Protein AF-A0A529LAR6-F1 (afdb_monomer_lite)

Radius of gyration: 16.84 Å; chains: 1; bounding box: 39×38×53 Å

pLDDT: mean 82.91, std 11.99, range [42.19, 95.31]

Structure (mmCIF, N/CA/C/O backbone):
data_AF-A0A529LAR6-F1
#
_entry.id   AF-A0A529LAR6-F1
#
loop_
_atom_site.group_PDB
_atom_site.id
_atom_site.type_symbol
_atom_site.label_atom_id
_atom_site.label_alt_id
_atom_site.label_comp_id
_atom_site.label_asym_id
_atom_site.label_entity_id
_atom_site.label_seq_id
_atom_site.pdbx_PDB_ins_code
_atom_site.Cartn_x
_atom_site.Cartn_y
_atom_site.Cartn_z
_atom_site.occupancy
_atom_site.B_iso_or_equiv
_atom_site.auth_seq_id
_atom_site.auth_comp_id
_atom_site.auth_asym_id
_atom_site.auth_atom_id
_atom_site.pdbx_PDB_model_num
ATOM 1 N N . MET A 1 1 ? 2.394 -23.585 30.634 1.00 42.19 1 MET A N 1
ATOM 2 C CA . MET A 1 1 ? 1.697 -23.552 29.327 1.00 42.19 1 MET A CA 1
ATOM 3 C C . MET A 1 1 ? 1.252 -22.116 29.033 1.00 42.19 1 MET A C 1
ATOM 5 O O . MET A 1 1 ? 0.190 -21.717 29.471 1.00 42.19 1 MET A O 1
ATOM 9 N N . THR A 1 2 ? 2.070 -21.303 28.357 1.00 49.38 2 THR A N 1
ATOM 10 C CA . THR A 1 2 ? 1.820 -19.846 28.166 1.00 49.38 2 THR A CA 1
ATOM 11 C C . THR A 1 2 ? 2.022 -19.386 26.714 1.00 49.38 2 THR A C 1
ATOM 13 O O . THR A 1 2 ? 2.176 -18.204 26.428 1.00 49.38 2 THR A O 1
ATOM 16 N N . ARG A 1 3 ? 1.974 -20.314 25.748 1.00 49.41 3 ARG A N 1
ATOM 17 C CA . ARG A 1 3 ? 2.162 -20.031 24.308 1.00 49.41 3 ARG A CA 1
ATOM 18 C C . ARG A 1 3 ? 0.930 -19.424 23.597 1.00 49.41 3 ARG A C 1
ATOM 20 O O . ARG A 1 3 ? 0.990 -19.196 22.391 1.00 49.41 3 ARG A O 1
ATOM 27 N N . GLY A 1 4 ? -0.170 -19.167 24.314 1.00 54.78 4 GLY A N 1
ATOM 28 C CA . GLY A 1 4 ? -1.452 -18.726 23.740 1.00 54.78 4 GLY A CA 1
ATOM 29 C C . GLY A 1 4 ? -1.705 -17.213 23.752 1.00 54.78 4 GLY A C 1
ATOM 30 O O . GLY A 1 4 ? -2.180 -16.680 22.753 1.00 54.78 4 GLY A O 1
ATOM 31 N N . LEU A 1 5 ? -1.346 -16.513 24.836 1.00 54.59 5 LEU A N 1
ATOM 32 C CA . LEU A 1 5 ? -1.713 -15.101 25.044 1.00 54.59 5 LEU A CA 1
ATOM 33 C C . LEU A 1 5 ? -1.228 -14.137 23.943 1.00 54.59 5 LEU A C 1
ATOM 35 O O . LEU A 1 5 ? -2.021 -13.330 23.467 1.00 54.59 5 LEU A O 1
ATOM 39 N N . PRO A 1 6 ? 0.029 -14.205 23.463 1.00 58.41 6 PRO A N 1
ATOM 40 C CA . PRO A 1 6 ? 0.490 -13.268 22.434 1.00 58.41 6 PRO A CA 1
ATOM 41 C C . PRO A 1 6 ? -0.252 -13.452 21.099 1.00 58.41 6 PRO A C 1
ATOM 43 O O . PRO A 1 6 ? -0.471 -12.500 20.345 1.00 58.41 6 PRO A O 1
ATOM 46 N N . ARG A 1 7 ? -0.668 -14.691 20.797 1.00 57.88 7 ARG A N 1
ATOM 47 C CA . ARG A 1 7 ? -1.369 -15.042 19.552 1.00 57.88 7 ARG A CA 1
ATOM 48 C C . ARG A 1 7 ? -2.847 -14.664 19.607 1.00 57.88 7 ARG A C 1
ATOM 50 O O . ARG A 1 7 ? -3.410 -14.308 18.577 1.00 57.88 7 ARG A O 1
ATOM 57 N N . THR A 1 8 ? -3.478 -14.729 20.778 1.00 60.97 8 THR A N 1
ATOM 58 C CA . THR A 1 8 ? -4.863 -14.270 20.955 1.00 60.97 8 THR A CA 1
ATOM 59 C C . THR A 1 8 ? -4.954 -12.747 20.946 1.00 60.97 8 THR A C 1
ATOM 61 O O . THR A 1 8 ? -5.836 -12.215 20.279 1.00 60.97 8 THR A O 1
ATOM 64 N N . LEU A 1 9 ? -4.007 -12.042 21.574 1.00 59.16 9 LEU A N 1
ATOM 65 C CA . LEU A 1 9 ? -3.986 -10.573 21.599 1.00 59.16 9 LEU A CA 1
ATOM 66 C C . LEU A 1 9 ? -3.733 -9.954 20.216 1.00 59.16 9 LEU A C 1
ATOM 68 O O . LEU A 1 9 ? -4.412 -9.011 19.831 1.00 59.16 9 LEU A O 1
ATOM 72 N N . SER A 1 10 ? -2.818 -10.519 19.424 1.00 62.31 10 SER A N 1
ATOM 73 C CA . SER A 1 10 ? -2.595 -10.082 18.032 1.00 62.31 10 SER A CA 1
ATOM 74 C C . SER A 1 10 ? -3.799 -10.351 17.122 1.00 62.31 10 SER A C 1
ATOM 76 O O . SER A 1 10 ? -4.121 -9.536 16.261 1.00 62.31 10 SER A O 1
ATOM 78 N N . ARG A 1 11 ? -4.513 -11.466 17.331 1.00 65.38 11 ARG A N 1
ATOM 79 C CA . ARG A 1 11 ? -5.773 -11.744 16.620 1.00 65.38 11 ARG A CA 1
ATOM 80 C C . ARG A 1 11 ? -6.895 -10.792 17.031 1.00 65.38 11 ARG A C 1
ATOM 82 O O . ARG A 1 11 ? -7.678 -10.406 16.171 1.00 65.38 11 ARG A O 1
ATOM 89 N N . ALA A 1 12 ? -6.978 -10.430 18.309 1.00 68.75 12 ALA A N 1
ATOM 90 C CA . ALA A 1 12 ? -7.946 -9.451 18.797 1.00 68.75 12 ALA A CA 1
ATOM 91 C C . ALA A 1 12 ? -7.660 -8.058 18.215 1.00 68.75 12 ALA A C 1
ATOM 93 O O . ALA A 1 12 ? -8.548 -7.449 17.632 1.00 68.75 12 ALA A O 1
ATOM 94 N N . ALA A 1 13 ? -6.398 -7.620 18.237 1.00 75.44 13 ALA A N 1
ATOM 95 C CA . ALA A 1 13 ? -5.985 -6.345 17.655 1.00 75.44 13 ALA A CA 1
ATOM 96 C C . ALA A 1 13 ? -6.272 -6.258 16.146 1.00 75.44 13 ALA A C 1
ATOM 98 O O . ALA A 1 13 ? -6.756 -5.237 15.671 1.00 75.44 13 ALA A O 1
ATOM 99 N N . ALA A 1 14 ? -6.027 -7.332 15.387 1.00 75.00 14 ALA A N 1
ATOM 100 C CA . ALA A 1 14 ? -6.373 -7.376 13.964 1.00 75.00 14 ALA A CA 1
ATOM 101 C C . ALA A 1 14 ? -7.896 -7.299 13.728 1.00 75.00 14 ALA A C 1
ATOM 103 O O . ALA A 1 14 ? -8.348 -6.660 12.788 1.00 75.00 14 ALA A O 1
ATOM 104 N N . ARG A 1 15 ? -8.718 -7.894 14.602 1.00 76.88 15 ARG A N 1
ATOM 105 C CA . ARG A 1 15 ? -10.183 -7.771 14.491 1.00 76.88 15 ARG A CA 1
ATOM 106 C C . ARG A 1 15 ? -10.685 -6.349 14.739 1.00 76.88 15 ARG A C 1
ATOM 108 O O . ARG A 1 15 ? -11.721 -5.994 14.195 1.00 76.88 15 ARG A O 1
ATOM 115 N N . GLU A 1 16 ? -9.973 -5.566 15.543 1.00 81.50 16 GLU A N 1
ATOM 116 C CA . GLU A 1 16 ? -10.371 -4.198 15.895 1.00 81.50 16 GLU A CA 1
ATOM 117 C C . GLU A 1 16 ? -9.785 -3.136 14.954 1.00 81.50 16 GLU A C 1
ATOM 119 O O . GLU A 1 16 ? -10.428 -2.121 14.703 1.00 81.50 16 GLU A O 1
ATOM 124 N N . ALA A 1 17 ? -8.580 -3.349 14.421 1.00 84.25 17 ALA A N 1
ATOM 125 C CA . ALA A 1 17 ? -7.910 -2.375 13.559 1.00 84.25 17 ALA A CA 1
ATOM 126 C C . ALA A 1 17 ? -8.254 -2.533 12.071 1.00 84.25 17 ALA A C 1
ATOM 128 O O . ALA A 1 17 ? -8.291 -1.542 11.339 1.00 84.25 17 ALA A O 1
ATOM 129 N N . GLY A 1 18 ? -8.434 -3.776 11.617 1.00 87.25 18 GLY A N 1
ATOM 130 C CA . GLY A 1 18 ? -8.522 -4.109 10.202 1.00 87.25 18 GLY A CA 1
ATOM 131 C C . GLY A 1 18 ? -7.701 -5.337 9.807 1.00 87.25 18 GLY A C 1
ATOM 132 O O . GLY A 1 18 ? -6.925 -5.890 10.594 1.00 87.25 18 GLY A O 1
ATOM 133 N N . LEU A 1 19 ? -7.859 -5.776 8.562 1.00 90.00 19 LEU A N 1
ATOM 134 C CA . LEU A 1 19 ? -7.270 -7.018 8.064 1.00 90.00 19 LEU A CA 1
ATOM 135 C C . LEU A 1 19 ? -6.489 -6.774 6.775 1.00 90.00 19 LEU A C 1
ATOM 137 O O . LEU A 1 19 ? -6.902 -6.009 5.916 1.00 90.00 19 LEU A O 1
ATOM 141 N N . ALA A 1 20 ? -5.355 -7.453 6.618 1.00 90.00 20 ALA A N 1
ATOM 142 C CA . ALA A 1 20 ? -4.665 -7.491 5.334 1.00 90.00 20 ALA A CA 1
ATOM 143 C C . ALA A 1 20 ? -5.310 -8.544 4.420 1.00 90.00 20 ALA A C 1
ATOM 145 O O . ALA A 1 20 ? -5.622 -9.641 4.901 1.00 90.00 20 ALA A O 1
ATOM 146 N N . PRO A 1 21 ? -5.461 -8.267 3.112 1.00 89.56 21 PRO A N 1
ATOM 147 C CA . PRO A 1 21 ? -5.928 -9.267 2.168 1.00 89.56 21 PRO A CA 1
ATOM 148 C C . PRO A 1 21 ? -4.920 -10.426 2.075 1.00 89.56 21 PRO A C 1
ATOM 150 O O . PRO A 1 21 ? -3.706 -10.204 2.178 1.00 89.56 21 PRO A O 1
ATOM 153 N N . PRO A 1 22 ? -5.382 -11.671 1.860 1.00 86.81 22 PRO A N 1
ATOM 154 C CA . PRO A 1 22 ? -4.488 -12.804 1.676 1.00 86.81 22 PRO A CA 1
ATOM 155 C C . PRO A 1 22 ? -3.713 -12.623 0.367 1.00 86.81 22 PRO A C 1
ATOM 157 O O . PRO A 1 22 ? -4.261 -12.780 -0.723 1.00 86.81 22 PRO A O 1
ATOM 160 N N . LYS A 1 23 ? -2.430 -12.268 0.471 1.00 88.62 23 LYS A N 1
ATOM 161 C CA . LYS A 1 23 ? -1.571 -12.023 -0.688 1.00 88.62 23 LYS A CA 1
ATOM 162 C C . LYS A 1 23 ? -0.191 -12.631 -0.493 1.00 88.62 23 LYS A C 1
ATOM 164 O O . LYS A 1 23 ? 0.418 -12.488 0.567 1.00 88.62 23 LYS A O 1
ATOM 169 N N . LEU A 1 24 ? 0.312 -13.295 -1.533 1.00 89.50 24 LEU A N 1
ATOM 170 C CA . LEU A 1 24 ? 1.651 -13.869 -1.512 1.00 89.50 24 LEU A CA 1
ATOM 171 C C . LEU A 1 24 ? 2.690 -12.762 -1.304 1.00 89.50 24 LEU A C 1
ATOM 173 O O . LEU A 1 24 ? 2.652 -11.723 -1.960 1.00 89.50 24 LEU A O 1
ATOM 177 N N . GLY A 1 25 ? 3.604 -12.991 -0.366 1.00 89.12 25 GLY A N 1
ATOM 178 C CA . GLY A 1 25 ? 4.656 -12.037 -0.043 1.00 89.12 25 GLY A CA 1
ATOM 179 C C . GLY A 1 25 ? 4.219 -10.868 0.839 1.00 89.12 25 GLY A C 1
ATOM 180 O O . GLY A 1 25 ? 5.092 -10.118 1.252 1.00 89.12 25 GLY A O 1
ATOM 181 N N . LEU A 1 26 ? 2.936 -10.721 1.192 1.00 93.19 26 LEU A N 1
ATOM 182 C CA . LEU A 1 26 ? 2.476 -9.731 2.171 1.00 93.19 26 LEU A CA 1
ATOM 183 C C . LEU A 1 26 ? 2.239 -10.392 3.528 1.00 93.19 26 LEU A C 1
ATOM 185 O O . LEU A 1 26 ? 1.486 -11.358 3.654 1.00 93.19 26 LEU A O 1
ATOM 189 N 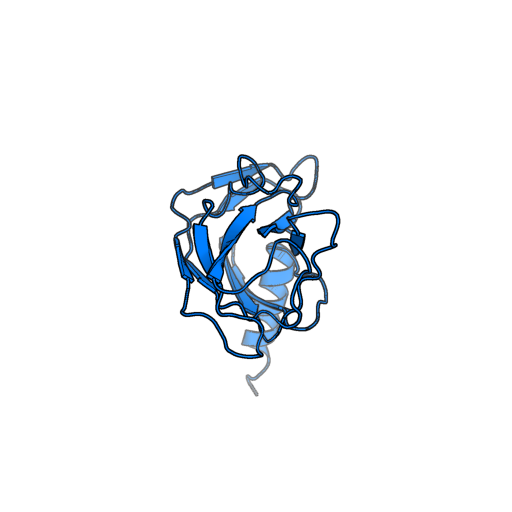N . LYS A 1 27 ? 2.826 -9.816 4.573 1.00 92.31 27 LYS A N 1
ATOM 190 C CA . LYS A 1 27 ? 2.508 -10.150 5.960 1.00 92.31 27 LYS A CA 1
ATOM 191 C C . LYS A 1 27 ? 2.176 -8.880 6.725 1.00 92.31 27 LYS A C 1
ATOM 193 O O . LYS A 1 27 ? 3.001 -7.977 6.787 1.00 92.31 27 LYS A O 1
ATOM 198 N N . ALA A 1 28 ? 1.014 -8.853 7.366 1.00 92.12 28 ALA A N 1
ATOM 199 C CA . ALA A 1 28 ? 0.647 -7.810 8.314 1.00 92.12 28 ALA A CA 1
ATOM 200 C C . ALA A 1 28 ? 0.619 -8.377 9.735 1.00 92.12 28 ALA A C 1
ATOM 202 O O . ALA A 1 28 ? 0.058 -9.446 9.984 1.00 92.12 28 ALA A O 1
ATOM 203 N N . VAL A 1 29 ? 1.234 -7.660 10.670 1.00 90.94 29 VAL A N 1
ATOM 204 C CA . VAL A 1 29 ? 1.138 -7.944 12.102 1.00 90.94 29 VAL A CA 1
ATOM 205 C C . VAL A 1 29 ? 0.630 -6.694 12.791 1.00 90.94 29 VAL A C 1
ATOM 207 O O . VAL A 1 29 ? 1.303 -5.666 12.776 1.00 90.94 29 VAL A O 1
ATOM 210 N N . THR A 1 30 ? -0.537 -6.804 13.417 1.00 90.00 30 THR A N 1
ATOM 211 C CA . THR A 1 30 ? -1.136 -5.719 14.188 1.00 90.00 30 THR A CA 1
ATOM 212 C C . THR A 1 30 ? -1.089 -6.046 15.671 1.00 90.00 30 THR A C 1
ATOM 214 O O . THR A 1 30 ? -1.468 -7.136 16.103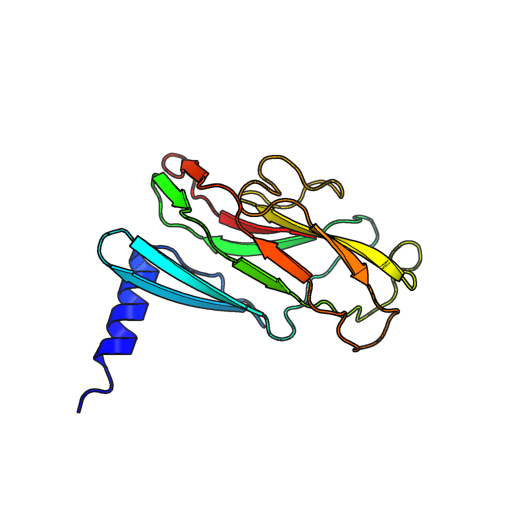 1.00 90.00 30 THR A O 1
ATOM 217 N N . THR A 1 31 ? -0.595 -5.097 16.458 1.00 89.31 31 THR A N 1
ATOM 218 C CA . THR A 1 31 ? -0.505 -5.187 17.919 1.00 89.31 31 THR A CA 1
ATOM 219 C C . THR A 1 31 ? -1.014 -3.901 18.545 1.00 89.31 31 THR A C 1
ATOM 221 O O . THR A 1 31 ? -0.765 -2.823 18.008 1.00 89.31 31 THR A O 1
ATOM 224 N N . GLY A 1 32 ? -1.675 -3.999 19.691 1.00 86.12 32 GLY A N 1
ATOM 225 C CA . GLY A 1 32 ? -2.245 -2.856 20.397 1.00 86.12 32 GLY A CA 1
ATOM 226 C C . GLY A 1 32 ? -3.585 -3.218 21.022 1.00 86.12 32 GLY A C 1
ATOM 227 O O . GLY A 1 32 ? -4.029 -4.361 20.910 1.00 86.12 32 GLY A O 1
ATOM 228 N N . GLN A 1 33 ? -4.201 -2.252 21.692 1.00 80.75 33 GLN A N 1
ATOM 229 C CA . GLN A 1 33 ? -5.513 -2.392 22.320 1.00 80.75 33 GLN A CA 1
ATOM 230 C C . GLN A 1 33 ? -6.126 -1.000 22.524 1.00 80.75 33 GLN A C 1
ATOM 232 O O . GLN A 1 33 ? -5.408 0.002 22.531 1.00 80.75 33 GLN A O 1
ATOM 237 N N . GLY A 1 34 ? -7.447 -0.930 22.706 1.00 81.19 34 GLY A N 1
ATOM 238 C CA . GLY A 1 34 ? -8.119 0.304 23.126 1.00 81.19 34 GLY A CA 1
ATOM 239 C C . GLY A 1 34 ? -8.090 1.396 22.056 1.00 81.19 34 GLY A C 1
ATOM 240 O O . GLY A 1 34 ? -7.881 2.564 22.369 1.00 81.19 34 GLY A O 1
ATOM 241 N N . GLY A 1 35 ? -8.228 1.013 20.782 1.00 82.44 35 GLY A N 1
ATOM 242 C CA . GLY A 1 35 ? -8.258 1.953 19.655 1.00 82.44 35 GLY A CA 1
ATOM 243 C C . GLY A 1 35 ? -6.892 2.509 19.235 1.00 82.44 35 GLY A C 1
ATOM 244 O O . GLY A 1 35 ? -6.818 3.343 18.333 1.00 82.44 35 GLY A O 1
ATOM 245 N N . ALA A 1 36 ? -5.796 2.061 19.855 1.00 86.69 36 ALA A N 1
ATOM 246 C CA . ALA A 1 36 ? -4.438 2.401 19.447 1.00 86.69 36 ALA A CA 1
ATOM 247 C C . ALA A 1 36 ? -3.700 1.144 18.980 1.00 86.69 36 ALA A C 1
ATOM 249 O O . ALA A 1 36 ? -3.370 0.264 19.776 1.00 86.69 36 ALA A O 1
ATOM 250 N N . PHE A 1 37 ? -3.406 1.091 17.682 1.00 90.06 37 PHE A N 1
ATOM 251 C CA . PHE A 1 37 ? -2.779 -0.065 17.055 1.00 90.06 37 PHE A CA 1
ATOM 252 C C . PHE A 1 37 ? -1.517 0.323 16.299 1.00 90.06 37 PHE A C 1
ATOM 254 O O . PHE A 1 37 ? -1.424 1.389 15.690 1.00 90.06 37 PHE A O 1
ATOM 261 N N . ARG A 1 38 ? -0.551 -0.589 16.320 1.00 90.75 38 ARG A N 1
ATOM 262 C CA . ARG A 1 38 ? 0.625 -0.582 15.461 1.00 90.75 38 ARG A CA 1
ATOM 263 C C . ARG A 1 38 ? 0.494 -1.738 14.483 1.00 90.75 38 ARG A C 1
ATOM 265 O O . ARG A 1 38 ? 0.500 -2.891 14.909 1.00 90.75 38 ARG A O 1
ATOM 272 N N . SER A 1 39 ? 0.421 -1.420 13.196 1.00 91.06 39 SER A N 1
ATOM 273 C CA . SER A 1 39 ? 0.473 -2.399 12.109 1.00 91.06 39 SER A CA 1
ATOM 274 C C . SER A 1 39 ? 1.851 -2.365 11.459 1.00 91.06 39 SER A C 1
ATOM 276 O O . SER A 1 39 ? 2.344 -1.302 11.090 1.00 91.06 39 SER A O 1
ATOM 278 N N . VAL A 1 40 ? 2.486 -3.528 11.343 1.00 92.56 40 VAL A N 1
ATOM 279 C CA . VAL A 1 40 ? 3.757 -3.712 10.637 1.00 92.56 40 VAL A CA 1
ATOM 280 C C . VAL A 1 40 ? 3.496 -4.568 9.410 1.00 92.56 40 VAL A C 1
ATOM 282 O O . VAL A 1 40 ? 3.050 -5.710 9.535 1.00 92.56 40 VAL A O 1
ATOM 285 N N . PHE A 1 41 ? 3.800 -4.013 8.242 1.00 92.94 41 PHE A N 1
ATOM 286 C CA . PHE A 1 41 ? 3.720 -4.704 6.962 1.00 92.94 41 PHE A CA 1
ATOM 287 C C . PHE A 1 41 ? 5.117 -5.157 6.548 1.00 92.94 41 PHE A C 1
ATOM 289 O O . PHE A 1 41 ? 6.071 -4.381 6.583 1.00 92.94 41 PHE A O 1
ATOM 296 N N . SER A 1 42 ? 5.252 -6.426 6.186 1.00 92.94 42 SER A N 1
ATOM 297 C CA . SER A 1 42 ? 6.488 -7.002 5.666 1.00 92.94 42 SER A CA 1
ATOM 298 C C . SER A 1 42 ? 6.228 -7.579 4.286 1.00 92.94 42 SER A C 1
ATOM 300 O O . SE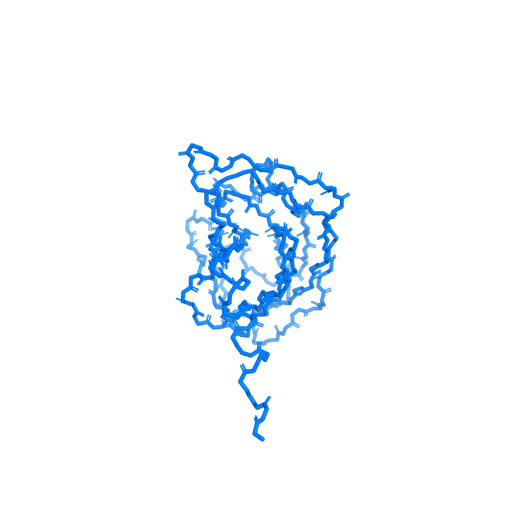R A 1 42 ? 5.264 -8.322 4.095 1.00 92.94 42 SER A O 1
ATOM 302 N N . PHE A 1 43 ? 7.114 -7.241 3.355 1.00 92.50 43 PHE A N 1
ATOM 303 C CA . PHE A 1 43 ? 7.051 -7.655 1.963 1.00 92.50 43 PHE A CA 1
ATOM 304 C C . PHE A 1 43 ? 8.191 -8.627 1.675 1.00 92.50 43 PHE A C 1
ATOM 306 O O . PHE A 1 43 ? 9.353 -8.292 1.888 1.00 92.50 43 PHE A O 1
ATOM 313 N N . ASN A 1 44 ? 7.867 -9.827 1.204 1.00 91.25 44 ASN A N 1
ATOM 314 C CA . ASN A 1 44 ? 8.837 -10.833 0.791 1.00 91.25 44 ASN A CA 1
ATOM 315 C C . ASN A 1 44 ? 8.529 -11.275 -0.639 1.00 91.25 44 ASN A C 1
ATOM 317 O O . ASN A 1 44 ? 7.604 -12.058 -0.846 1.00 91.25 44 ASN A O 1
ATOM 321 N N . ALA A 1 45 ? 9.274 -10.736 -1.606 1.00 86.31 45 ALA A N 1
ATOM 322 C CA . ALA A 1 45 ? 9.073 -10.989 -3.035 1.00 86.31 45 ALA A CA 1
ATOM 323 C C . ALA A 1 45 ? 7.606 -10.809 -3.490 1.00 86.31 45 ALA A C 1
ATOM 325 O O . ALA A 1 45 ? 7.101 -11.562 -4.322 1.00 86.31 45 ALA A O 1
ATOM 326 N N . MET A 1 46 ? 6.903 -9.816 -2.927 1.00 90.25 46 MET A N 1
ATOM 327 C CA . MET A 1 46 ? 5.541 -9.490 -3.350 1.00 90.25 46 MET A CA 1
ATOM 328 C C . MET A 1 46 ? 5.588 -8.919 -4.766 1.00 90.25 46 MET A C 1
ATOM 330 O O . MET A 1 46 ? 6.132 -7.839 -4.989 1.00 90.25 46 MET A O 1
ATOM 334 N N . GLN A 1 47 ? 5.012 -9.646 -5.717 1.00 88.06 47 GLN A N 1
ATOM 335 C CA . GLN A 1 47 ? 4.975 -9.210 -7.105 1.00 88.06 47 GLN A CA 1
ATOM 336 C C . GLN A 1 47 ? 3.905 -8.138 -7.310 1.00 88.06 47 GLN A C 1
ATOM 338 O O . GLN A 1 47 ? 2.773 -8.262 -6.834 1.00 88.06 47 GLN A O 1
ATOM 343 N N . VAL A 1 48 ? 4.275 -7.099 -8.055 1.00 86.94 48 VAL A N 1
ATOM 344 C CA . VAL A 1 48 ? 3.367 -6.049 -8.509 1.00 86.94 48 VAL A CA 1
ATOM 345 C C . VAL A 1 48 ? 3.356 -6.081 -10.035 1.00 86.94 48 VAL A C 1
ATOM 347 O O . VAL A 1 48 ? 4.313 -5.610 -10.645 1.00 86.94 48 VAL A O 1
ATOM 350 N N . PRO A 1 49 ? 2.325 -6.665 -10.670 1.00 83.00 49 PRO A N 1
ATOM 351 C CA . PRO A 1 49 ? 2.205 -6.608 -12.116 1.00 83.00 49 PRO A CA 1
ATOM 352 C C . PRO A 1 49 ? 1.917 -5.168 -12.551 1.00 83.00 49 PRO A C 1
ATOM 354 O O . PRO A 1 49 ? 1.013 -4.522 -12.021 1.00 83.00 49 PRO A O 1
ATOM 357 N N . VAL A 1 50 ? 2.679 -4.693 -13.532 1.00 78.06 50 VAL A N 1
ATOM 358 C CA . VAL A 1 50 ? 2.473 -3.407 -14.204 1.00 78.06 50 VAL A CA 1
ATOM 359 C C . VAL A 1 50 ? 2.136 -3.720 -15.657 1.00 78.06 50 VAL A C 1
ATOM 361 O O . VAL A 1 50 ? 2.892 -4.421 -16.329 1.00 78.06 50 VAL A O 1
ATOM 364 N N . ALA A 1 51 ? 0.974 -3.269 -16.128 1.00 75.44 51 ALA A N 1
ATOM 365 C CA . ALA A 1 51 ? 0.539 -3.528 -17.496 1.00 75.44 51 ALA A CA 1
ATOM 366 C C . ALA A 1 51 ? 1.279 -2.618 -18.485 1.00 75.44 51 ALA A C 1
ATOM 368 O O . ALA A 1 51 ? 1.511 -1.448 -18.204 1.00 75.44 51 ALA A O 1
ATOM 369 N N . ASP A 1 52 ? 1.574 -3.106 -19.690 1.00 65.44 52 ASP A N 1
ATOM 370 C CA . ASP A 1 52 ? 2.339 -2.330 -20.676 1.00 65.44 52 ASP A CA 1
ATOM 371 C C . ASP A 1 52 ? 1.607 -1.078 -21.203 1.00 65.44 52 ASP A C 1
ATOM 373 O O . ASP A 1 52 ? 2.222 -0.203 -21.793 1.00 65.44 52 ASP A O 1
ATOM 377 N N . ALA A 1 53 ? 0.303 -0.933 -20.966 1.00 69.50 53 ALA A N 1
ATOM 378 C CA . ALA A 1 53 ? -0.441 0.285 -21.303 1.00 69.50 53 ALA A CA 1
ATOM 379 C C . ALA A 1 53 ? -0.499 1.307 -20.149 1.00 69.50 53 ALA A C 1
ATOM 381 O O . ALA A 1 53 ? -0.901 2.450 -20.359 1.00 69.50 53 ALA A O 1
ATOM 382 N N . GLN A 1 54 ? -0.131 0.911 -18.927 1.00 72.00 54 GLN A N 1
ATOM 383 C CA . GLN A 1 54 ? -0.303 1.705 -17.708 1.00 72.00 54 GLN A CA 1
ATOM 384 C C . GLN A 1 54 ? 1.042 1.822 -16.995 1.00 72.00 54 GLN A C 1
ATOM 386 O O . GLN A 1 54 ? 1.606 0.842 -16.528 1.00 72.00 54 GLN A O 1
ATOM 391 N N . ALA A 1 55 ? 1.574 3.038 -16.893 1.00 78.75 55 ALA A N 1
ATOM 392 C CA . ALA A 1 55 ? 2.836 3.296 -16.197 1.00 78.75 55 ALA A CA 1
ATOM 393 C C . ALA A 1 55 ? 2.677 3.398 -14.666 1.00 78.75 55 ALA A C 1
ATOM 395 O O . ALA A 1 55 ? 3.481 4.058 -14.021 1.00 78.75 55 ALA A O 1
ATOM 396 N N . TYR A 1 56 ? 1.623 2.803 -14.106 1.00 87.25 56 TYR A N 1
ATOM 397 C CA . TYR A 1 56 ? 1.322 2.810 -12.679 1.00 87.25 56 TYR A CA 1
ATOM 398 C C . TYR A 1 56 ? 0.653 1.495 -12.276 1.00 87.25 56 TYR A C 1
ATOM 400 O O . TYR A 1 56 ? 0.024 0.819 -13.096 1.00 87.25 56 TYR A O 1
ATOM 408 N N . ALA A 1 57 ? 0.774 1.137 -11.004 1.00 90.25 57 ALA A N 1
ATOM 409 C CA . ALA A 1 57 ? 0.125 -0.022 -10.414 1.00 90.25 57 ALA A CA 1
ATOM 410 C C . ALA A 1 57 ? -0.249 0.242 -8.954 1.00 90.25 57 ALA A C 1
ATOM 412 O O . ALA A 1 57 ? 0.259 1.140 -8.288 1.00 90.25 57 ALA A O 1
ATOM 413 N N . SER A 1 58 ? -1.155 -0.576 -8.426 1.00 92.81 58 SER A N 1
ATOM 414 C CA . SER A 1 58 ? -1.527 -0.509 -7.018 1.00 92.81 58 SER A CA 1
ATOM 415 C C . SER A 1 58 ? -1.700 -1.893 -6.417 1.00 92.81 58 SER A C 1
ATOM 417 O O . SER A 1 58 ? -2.114 -2.846 -7.081 1.00 92.81 58 SER A O 1
ATOM 419 N N . GLN A 1 59 ? -1.359 -2.010 -5.137 1.00 93.69 59 GLN A N 1
ATOM 420 C CA . GLN A 1 59 ? -1.590 -3.207 -4.343 1.00 93.69 59 GLN A CA 1
ATOM 421 C C . GLN A 1 59 ? -2.252 -2.847 -3.029 1.00 93.69 59 GLN A C 1
ATOM 423 O O . GLN A 1 59 ? -1.692 -2.124 -2.209 1.00 93.69 59 GLN A O 1
ATOM 428 N N . LYS A 1 60 ? -3.435 -3.411 -2.803 1.00 94.38 60 LYS A N 1
ATOM 429 C CA . LYS A 1 60 ? -4.115 -3.304 -1.519 1.00 94.38 60 LYS A CA 1
ATOM 430 C C . LYS A 1 60 ? -3.316 -4.027 -0.432 1.00 94.38 60 LYS A C 1
ATOM 432 O O . LYS A 1 60 ? -2.966 -5.198 -0.593 1.00 94.38 60 LYS A O 1
ATOM 437 N N . LEU A 1 61 ? -3.033 -3.316 0.654 1.00 92.94 61 LEU A N 1
ATOM 438 C CA . LEU A 1 61 ? -2.243 -3.772 1.798 1.00 92.94 61 LEU A CA 1
ATOM 439 C C . LEU A 1 61 ? -3.095 -4.075 3.026 1.00 92.94 61 LEU A C 1
ATOM 441 O O . LEU A 1 61 ? -2.752 -4.963 3.808 1.00 92.94 61 LEU A O 1
ATOM 445 N N . PHE A 1 62 ? -4.156 -3.299 3.236 1.00 93.88 62 PHE A N 1
ATOM 446 C CA . PHE A 1 62 ? -4.944 -3.362 4.459 1.00 93.88 62 PHE A CA 1
ATOM 447 C C . PHE A 1 62 ? -6.346 -2.802 4.241 1.00 93.88 62 PHE A C 1
ATOM 449 O O . PHE A 1 62 ? -6.505 -1.784 3.576 1.00 93.88 62 PHE A O 1
ATOM 456 N N . ASP A 1 63 ? -7.330 -3.457 4.832 1.00 93.38 63 ASP A N 1
ATOM 457 C CA . ASP A 1 63 ? -8.701 -2.995 4.995 1.00 93.38 63 ASP A CA 1
ATOM 458 C C . ASP A 1 63 ? -8.850 -2.494 6.427 1.00 93.38 63 ASP A C 1
ATOM 460 O O . ASP A 1 63 ? -8.760 -3.299 7.360 1.00 93.38 63 ASP A O 1
ATOM 464 N N . PHE A 1 64 ? -9.069 -1.197 6.632 1.00 91.19 64 PHE A N 1
ATOM 465 C CA . PHE A 1 64 ? -9.416 -0.709 7.964 1.00 91.19 64 PHE A CA 1
ATOM 466 C C . PHE A 1 64 ? -10.861 -1.092 8.310 1.00 91.19 64 PHE A C 1
ATOM 468 O O . PHE A 1 64 ? -11.713 -1.252 7.434 1.00 91.19 64 PHE A O 1
ATOM 475 N N . LEU A 1 65 ? -11.144 -1.233 9.606 1.00 88.31 65 LEU A N 1
ATOM 476 C CA . LEU A 1 65 ? -12.524 -1.354 10.076 1.00 88.31 65 LEU A CA 1
ATOM 477 C C . LEU A 1 65 ? -13.306 -0.057 9.781 1.00 88.31 65 LEU A C 1
ATOM 479 O O . LEU A 1 65 ? -12.719 1.022 9.683 1.00 88.31 65 LEU A O 1
ATOM 483 N N . ASP A 1 66 ? -14.632 -0.162 9.688 1.00 85.81 66 ASP A N 1
ATOM 484 C CA . ASP A 1 66 ? -15.533 0.989 9.590 1.00 85.81 66 ASP A CA 1
ATOM 485 C C . ASP A 1 66 ? -15.288 1.979 10.744 1.00 85.81 66 ASP A C 1
ATOM 487 O O . ASP A 1 66 ? -15.199 1.585 11.911 1.00 85.81 66 ASP A O 1
ATOM 491 N N . GLY A 1 67 ? -15.203 3.274 10.428 1.00 87.56 67 GLY A N 1
ATOM 492 C CA . GLY A 1 67 ? -15.049 4.337 11.424 1.00 87.56 67 GLY A CA 1
ATOM 493 C C . GLY A 1 67 ? -14.022 5.413 11.075 1.00 87.56 67 GLY A C 1
ATOM 494 O O . GLY A 1 67 ? -13.453 5.454 9.986 1.00 87.56 67 GLY A O 1
ATOM 495 N N . LYS A 1 68 ? -13.786 6.330 12.021 1.00 89.50 68 LYS A N 1
ATOM 496 C CA . LYS A 1 68 ? -12.764 7.376 11.875 1.00 89.50 68 LYS A CA 1
ATOM 497 C C . LYS A 1 68 ? -11.398 6.831 12.263 1.00 89.50 68 LYS A C 1
ATOM 499 O O . LYS A 1 68 ? -11.169 6.471 13.417 1.00 89.50 68 LYS A O 1
ATOM 504 N N . ILE A 1 69 ? -10.477 6.823 11.309 1.00 90.75 69 ILE A N 1
ATOM 505 C CA . ILE A 1 69 ? -9.141 6.256 11.479 1.00 90.75 69 ILE A CA 1
ATOM 506 C C . ILE A 1 69 ? -8.142 7.394 11.618 1.00 90.75 69 ILE A C 1
ATOM 508 O O . ILE A 1 69 ? -8.029 8.252 10.745 1.00 90.75 69 ILE A O 1
ATOM 512 N N . ARG A 1 70 ? -7.386 7.396 12.716 1.00 90.69 70 ARG A N 1
ATOM 513 C CA . ARG A 1 70 ? -6.306 8.357 12.952 1.00 90.69 70 ARG A CA 1
ATOM 514 C C . ARG A 1 70 ? -4.958 7.674 12.765 1.00 90.69 70 ARG A C 1
ATOM 516 O O . ARG A 1 70 ? -4.541 6.874 13.601 1.00 90.69 70 ARG A O 1
ATOM 523 N N . ILE A 1 71 ? -4.247 8.043 11.709 1.00 90.00 71 ILE A N 1
ATOM 524 C CA . ILE A 1 71 ? -2.854 7.650 11.503 1.00 90.00 71 ILE A CA 1
ATOM 525 C C . ILE A 1 71 ? -1.988 8.622 12.296 1.00 90.00 71 ILE A C 1
ATOM 527 O O . ILE A 1 71 ? -2.035 9.829 12.073 1.00 90.00 71 ILE A O 1
ATOM 531 N N . LYS A 1 72 ? -1.235 8.100 13.267 1.00 89.25 72 LYS A N 1
ATOM 532 C CA . LYS A 1 72 ? -0.401 8.915 14.167 1.00 89.25 72 LYS A CA 1
ATOM 533 C C . LYS A 1 72 ? 0.994 9.193 13.607 1.00 89.25 72 LYS A C 1
ATOM 535 O O . LYS A 1 72 ? 1.629 10.147 14.034 1.00 89.25 72 LYS A O 1
ATOM 540 N N . GLY A 1 73 ? 1.463 8.350 12.695 1.00 89.19 73 GLY A N 1
ATOM 541 C CA . GLY A 1 73 ? 2.818 8.370 12.160 1.00 89.19 73 GLY A CA 1
ATOM 542 C C . GLY A 1 73 ? 3.294 6.958 11.839 1.00 89.19 73 GLY A C 1
ATOM 543 O O . GLY A 1 73 ? 2.566 5.979 12.029 1.00 89.19 73 GLY A O 1
ATOM 544 N N . GLY A 1 74 ? 4.525 6.857 11.361 1.00 87.38 74 GLY A N 1
ATOM 545 C CA . GLY A 1 74 ? 5.125 5.605 10.931 1.00 87.38 74 GLY A CA 1
ATOM 546 C C . GLY A 1 74 ? 6.327 5.853 10.033 1.00 87.38 74 GLY A C 1
ATOM 547 O O . GLY A 1 74 ? 6.579 6.977 9.607 1.00 87.38 74 GLY A O 1
ATOM 548 N N . THR A 1 75 ? 7.052 4.784 9.747 1.00 90.38 75 THR A N 1
ATOM 549 C CA . THR A 1 75 ? 8.185 4.793 8.826 1.00 90.38 75 THR A CA 1
ATOM 550 C C . THR A 1 75 ? 8.022 3.637 7.851 1.00 90.38 75 THR A C 1
ATOM 552 O O . THR A 1 75 ? 7.488 2.579 8.204 1.00 90.38 75 THR A O 1
ATOM 555 N N . ALA A 1 76 ? 8.459 3.836 6.615 1.00 90.44 76 ALA A N 1
ATOM 556 C CA . ALA A 1 76 ? 8.450 2.816 5.582 1.00 90.44 76 ALA A CA 1
ATOM 557 C C . ALA A 1 76 ? 9.852 2.660 5.000 1.00 90.44 76 ALA A C 1
ATOM 559 O O . ALA A 1 76 ? 10.580 3.633 4.804 1.00 90.44 76 ALA A O 1
ATOM 560 N N . ARG A 1 77 ? 10.221 1.411 4.720 1.00 92.12 77 ARG A N 1
ATOM 561 C CA . ARG A 1 77 ? 11.465 1.051 4.046 1.00 92.12 77 ARG A CA 1
ATOM 562 C C . ARG A 1 77 ? 11.172 -0.040 3.028 1.00 92.12 77 ARG A C 1
ATOM 564 O O . ARG A 1 77 ? 10.753 -1.125 3.424 1.00 92.12 77 ARG A O 1
ATOM 571 N N . LEU A 1 78 ? 11.411 0.237 1.749 1.00 90.19 78 LEU A N 1
ATOM 572 C CA . LEU A 1 78 ? 11.158 -0.699 0.651 1.00 90.19 78 LEU A CA 1
ATOM 573 C C . LEU A 1 78 ? 12.378 -0.862 -0.258 1.00 90.19 78 LEU A C 1
ATOM 575 O O . LEU A 1 78 ? 13.198 0.046 -0.416 1.00 90.19 78 LEU A O 1
ATOM 579 N N . GLN A 1 79 ? 12.480 -2.047 -0.851 1.00 90.12 79 GLN A N 1
ATOM 580 C CA . GLN A 1 79 ? 13.410 -2.377 -1.925 1.00 90.12 79 GLN A CA 1
ATOM 581 C C . GLN A 1 79 ? 12.611 -3.016 -3.054 1.00 90.12 79 GLN A C 1
ATOM 583 O O . GLN A 1 79 ? 11.694 -3.799 -2.806 1.00 90.12 79 GLN A O 1
ATOM 588 N N . PHE A 1 80 ? 12.979 -2.676 -4.279 1.00 87.12 80 PHE A N 1
ATOM 589 C CA . PHE A 1 80 ? 12.341 -3.162 -5.498 1.00 87.12 80 PHE A CA 1
ATOM 590 C C . PHE A 1 80 ? 13.368 -3.880 -6.368 1.00 87.12 80 PHE A C 1
ATOM 592 O O . PHE A 1 80 ? 14.532 -3.479 -6.381 1.00 87.12 80 PHE A O 1
ATOM 599 N N . ALA A 1 81 ? 12.924 -4.905 -7.089 1.00 84.38 81 ALA A N 1
ATOM 600 C CA . ALA A 1 81 ? 13.682 -5.582 -8.136 1.00 84.38 81 ALA A CA 1
ATOM 601 C C . ALA A 1 81 ? 12.821 -5.639 -9.400 1.00 84.38 81 ALA A C 1
ATOM 603 O O . ALA A 1 81 ? 11.608 -5.865 -9.314 1.00 84.38 81 ALA A O 1
ATOM 604 N N . VAL A 1 82 ? 13.444 -5.446 -10.560 1.00 82.19 82 VAL A N 1
ATOM 605 C CA . VAL A 1 82 ? 12.774 -5.517 -11.863 1.00 82.19 82 VAL A CA 1
ATOM 606 C C . VAL A 1 82 ? 12.951 -6.922 -12.421 1.00 82.19 82 VAL A C 1
ATOM 608 O O . VAL A 1 82 ? 14.047 -7.313 -12.812 1.00 82.19 82 VAL A O 1
ATOM 611 N N . LEU A 1 83 ? 11.863 -7.693 -12.454 1.00 79.81 83 LEU A N 1
ATOM 612 C CA . LEU A 1 83 ? 11.903 -9.086 -12.917 1.00 79.81 83 LEU A CA 1
ATOM 613 C C . LEU A 1 83 ? 11.910 -9.212 -14.444 1.00 79.81 83 LEU A C 1
ATOM 615 O O . LEU A 1 83 ? 12.479 -10.159 -14.976 1.00 79.81 83 LEU A O 1
ATOM 619 N N . THR A 1 84 ? 11.273 -8.274 -15.145 1.00 76.12 84 THR A N 1
ATOM 620 C CA . THR A 1 84 ? 11.152 -8.270 -16.607 1.00 76.12 84 THR A CA 1
ATOM 621 C C . THR A 1 84 ? 11.298 -6.849 -17.129 1.00 76.12 84 THR A C 1
ATOM 623 O O . THR A 1 84 ? 10.696 -5.929 -16.570 1.00 76.12 84 THR A O 1
ATOM 626 N N . THR A 1 85 ? 12.055 -6.664 -18.211 1.00 65.50 85 THR A N 1
ATOM 627 C CA . THR A 1 85 ? 12.112 -5.386 -18.929 1.00 65.50 85 THR A CA 1
ATOM 628 C C . THR A 1 85 ? 10.736 -5.038 -19.491 1.00 65.50 85 THR A C 1
ATOM 630 O O . THR A 1 85 ? 10.027 -5.899 -20.014 1.00 65.50 85 THR A O 1
ATOM 633 N N . ARG A 1 86 ? 10.355 -3.759 -19.418 1.00 66.75 86 ARG A N 1
ATOM 634 C CA . ARG A 1 86 ? 9.220 -3.235 -20.190 1.00 66.75 86 ARG A CA 1
ATOM 635 C C . ARG A 1 86 ? 9.779 -2.603 -21.458 1.00 66.75 86 ARG A C 1
ATOM 637 O O . ARG A 1 86 ? 10.683 -1.778 -21.363 1.00 66.75 86 ARG A O 1
ATOM 644 N N . ALA A 1 87 ? 9.232 -2.963 -22.618 1.00 57.47 87 ALA A N 1
ATOM 645 C CA . ALA A 1 87 ? 9.809 -2.655 -23.929 1.00 57.47 87 ALA A CA 1
ATOM 646 C C . ALA A 1 87 ? 10.014 -1.151 -24.223 1.00 57.47 87 ALA A C 1
ATOM 648 O O . ALA A 1 87 ? 10.795 -0.826 -25.112 1.00 57.47 87 ALA A O 1
ATOM 649 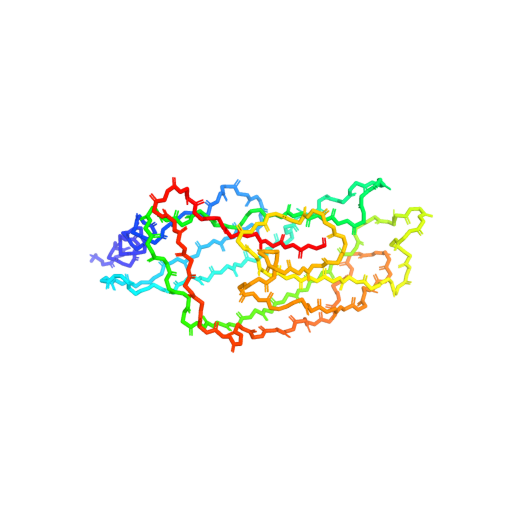N N . ALA A 1 88 ? 9.363 -0.239 -23.483 1.00 57.41 88 ALA A N 1
ATOM 650 C CA . ALA A 1 88 ? 9.466 1.204 -23.723 1.00 57.41 88 ALA A CA 1
ATOM 651 C C . ALA A 1 88 ? 9.684 2.109 -22.486 1.00 57.41 88 ALA A C 1
ATOM 653 O O . ALA A 1 88 ? 9.913 3.300 -22.672 1.00 57.41 88 ALA A O 1
ATOM 654 N N . THR A 1 89 ? 9.603 1.622 -21.237 1.00 53.94 89 THR A N 1
ATOM 655 C CA . THR A 1 89 ? 9.562 2.538 -20.061 1.00 53.94 89 THR A CA 1
ATOM 656 C C . THR A 1 89 ? 10.252 2.061 -18.784 1.00 53.94 89 THR A C 1
ATOM 658 O O . THR A 1 89 ? 10.537 2.883 -17.923 1.00 53.94 89 THR A O 1
ATOM 661 N N . ILE A 1 90 ? 10.452 0.752 -18.604 1.00 59.03 90 ILE A N 1
ATOM 662 C CA . ILE A 1 90 ? 11.282 0.215 -17.514 1.00 59.03 90 ILE A CA 1
ATOM 663 C C . ILE A 1 90 ? 12.545 -0.285 -18.200 1.00 59.03 90 ILE A C 1
ATOM 665 O O . ILE A 1 90 ? 12.750 -1.486 -18.380 1.00 59.03 90 ILE A O 1
ATOM 669 N N . ASN A 1 91 ? 13.294 0.679 -18.725 1.00 55.59 91 ASN A N 1
ATOM 670 C CA . ASN A 1 91 ? 14.669 0.488 -19.146 1.00 55.59 91 ASN A CA 1
ATOM 671 C C . ASN A 1 91 ? 15.580 0.617 -17.917 1.00 55.59 91 ASN A C 1
ATOM 673 O O . ASN A 1 91 ? 15.139 1.015 -16.834 1.00 55.59 91 ASN A O 1
ATOM 677 N N . ASP A 1 92 ? 16.843 0.237 -18.074 1.00 57.19 92 ASP A N 1
ATOM 678 C CA . ASP A 1 92 ? 17.844 0.394 -17.025 1.00 57.19 92 ASP A CA 1
ATOM 679 C C . ASP A 1 92 ? 17.820 1.826 -16.472 1.00 57.19 92 ASP A C 1
ATOM 681 O O . ASP A 1 92 ? 17.691 2.793 -17.225 1.00 57.19 92 ASP A O 1
ATOM 685 N N . ASN A 1 93 ? 17.898 1.960 -15.146 1.00 65.69 93 ASN A N 1
ATOM 686 C CA . ASN A 1 93 ? 17.870 3.247 -14.450 1.00 65.69 93 ASN A CA 1
ATOM 687 C C . ASN A 1 93 ? 16.535 4.021 -14.549 1.00 65.69 93 ASN A C 1
ATOM 689 O O . ASN A 1 93 ? 16.510 5.233 -14.313 1.00 65.69 93 ASN A O 1
ATOM 693 N N . ALA A 1 94 ? 15.412 3.352 -14.829 1.00 74.19 94 ALA A N 1
ATOM 694 C CA . ALA A 1 94 ? 14.091 3.979 -14.773 1.00 74.19 94 ALA A CA 1
ATOM 695 C C . ALA A 1 94 ? 13.747 4.499 -13.362 1.00 74.19 94 ALA A C 1
ATOM 697 O O . ALA A 1 94 ? 14.051 3.869 -12.345 1.00 74.19 94 ALA A O 1
ATOM 698 N N . ALA A 1 95 ? 13.072 5.649 -13.294 1.00 80.38 95 ALA A N 1
ATOM 699 C CA . ALA A 1 95 ? 12.548 6.187 -12.044 1.00 80.38 95 ALA A CA 1
ATOM 700 C C . ALA A 1 95 ? 11.225 5.494 -11.677 1.00 80.38 95 ALA A C 1
ATOM 702 O O . ALA A 1 95 ? 10.236 5.602 -12.397 1.00 80.38 95 ALA A O 1
ATOM 703 N N . LEU A 1 96 ? 11.204 4.814 -10.534 1.00 85.44 96 LEU A N 1
ATOM 704 C CA . LEU A 1 96 ? 10.005 4.328 -9.867 1.00 85.44 96 LEU A CA 1
ATOM 705 C C . LEU A 1 96 ? 9.579 5.330 -8.802 1.00 85.44 96 LEU A C 1
ATOM 707 O O . LEU A 1 96 ? 10.366 5.702 -7.930 1.00 85.44 96 LEU A O 1
ATOM 711 N N . THR A 1 97 ? 8.313 5.713 -8.836 1.00 90.62 97 THR A N 1
ATOM 712 C CA . THR A 1 97 ? 7.698 6.523 -7.789 1.00 90.62 97 THR A CA 1
ATOM 713 C C . THR A 1 97 ? 6.808 5.623 -6.952 1.00 90.62 97 THR A C 1
ATOM 715 O O . THR A 1 97 ? 6.156 4.749 -7.498 1.00 90.62 97 THR A O 1
ATOM 718 N N . TRP A 1 98 ? 6.793 5.784 -5.632 1.00 92.56 98 TRP A N 1
ATOM 719 C CA . TRP A 1 98 ? 5.924 4.997 -4.766 1.00 92.56 98 TRP A CA 1
ATOM 720 C C . TRP A 1 98 ? 5.344 5.829 -3.631 1.00 92.56 98 TRP A C 1
ATOM 722 O O . TRP A 1 98 ? 5.955 6.785 -3.153 1.00 92.56 98 TRP A O 1
ATOM 732 N N . SER A 1 99 ? 4.149 5.460 -3.186 1.00 93.50 99 SER A N 1
ATOM 733 C CA . SER A 1 99 ? 3.457 6.116 -2.079 1.00 93.50 99 SER A CA 1
ATOM 734 C C . SER A 1 99 ? 2.548 5.142 -1.338 1.00 93.50 99 SER A C 1
ATOM 736 O O . SER A 1 99 ? 2.252 4.043 -1.818 1.00 93.50 99 SER A O 1
ATOM 738 N N . LEU A 1 100 ? 2.081 5.557 -0.159 1.00 93.94 100 LEU A N 1
ATOM 739 C CA . LEU A 1 100 ? 0.967 4.898 0.519 1.00 93.94 100 LEU A CA 1
ATOM 740 C C . LEU A 1 100 ? -0.244 5.824 0.498 1.00 93.94 100 LEU A C 1
ATOM 742 O O . LEU A 1 100 ? -0.158 6.992 0.890 1.00 93.94 100 LEU A O 1
ATOM 746 N N . GLY A 1 101 ? -1.372 5.287 0.049 1.00 93.69 101 GLY A N 1
ATOM 747 C CA . GLY A 1 101 ? -2.601 6.044 -0.138 1.00 93.69 101 GLY A CA 1
ATOM 748 C C . GLY A 1 101 ? -3.827 5.310 0.372 1.00 93.69 101 GLY A C 1
ATOM 749 O O . GLY A 1 101 ? -3.826 4.085 0.494 1.00 93.69 101 GLY A O 1
ATOM 750 N N . SER A 1 102 ? -4.892 6.065 0.627 1.00 93.62 102 SER A N 1
ATOM 751 C CA . SER A 1 102 ? -6.215 5.507 0.904 1.00 93.62 102 SER A CA 1
ATOM 752 C C . SER A 1 102 ? -7.003 5.134 -0.357 1.00 93.62 102 SER A C 1
ATOM 754 O O . SER A 1 102 ? -8.108 4.606 -0.264 1.00 93.62 102 SER A O 1
ATOM 756 N N . ALA A 1 103 ? -6.463 5.440 -1.538 1.00 94.69 103 ALA A N 1
ATOM 757 C CA . ALA A 1 103 ? -7.029 5.086 -2.833 1.00 94.69 103 ALA A CA 1
ATOM 758 C C . AL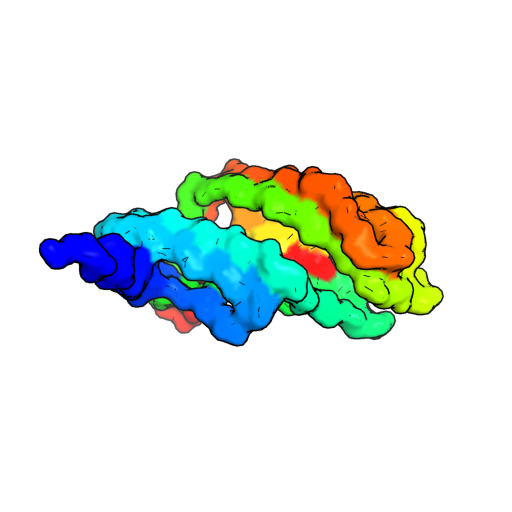A A 1 103 ? -5.976 4.422 -3.727 1.00 94.69 103 ALA A C 1
ATOM 760 O O . ALA A 1 103 ? -4.780 4.710 -3.617 1.00 94.69 103 ALA A O 1
ATOM 761 N N . ALA A 1 104 ? -6.440 3.552 -4.623 1.00 94.69 104 ALA A N 1
ATOM 762 C CA . ALA A 1 104 ? -5.615 2.926 -5.645 1.00 94.69 104 ALA A CA 1
ATOM 763 C C . ALA A 1 104 ? -5.077 3.966 -6.644 1.00 94.69 104 ALA A C 1
ATOM 765 O O . ALA A 1 104 ? -5.756 4.943 -6.971 1.00 94.69 104 ALA A O 1
ATOM 766 N N . ALA A 1 105 ? -3.863 3.735 -7.145 1.00 93.38 105 ALA A N 1
ATOM 767 C CA . ALA A 1 105 ? -3.257 4.542 -8.195 1.00 93.38 105 ALA A CA 1
ATOM 768 C C . ALA A 1 105 ? -4.160 4.616 -9.437 1.00 93.38 105 ALA A C 1
ATOM 770 O O . ALA A 1 105 ? -4.608 3.596 -9.963 1.00 93.38 105 ALA A O 1
ATOM 771 N N . SER A 1 106 ? -4.396 5.838 -9.909 1.00 92.00 106 SER A N 1
ATOM 772 C CA . SER A 1 106 ? -5.144 6.145 -11.139 1.00 92.00 106 SER A CA 1
ATOM 773 C C . SER A 1 106 ? -4.324 6.974 -12.137 1.00 92.00 106 SER A C 1
ATOM 775 O O . SER A 1 106 ? -4.830 7.366 -13.184 1.00 92.00 106 SER A O 1
ATOM 777 N N . SER A 1 107 ? -3.059 7.254 -11.812 1.00 88.88 107 SER A N 1
ATOM 778 C CA . SER A 1 107 ? -2.106 8.022 -12.614 1.00 88.88 107 SER A CA 1
ATOM 779 C C . SER A 1 107 ? -0.677 7.691 -12.172 1.00 88.88 107 SER A C 1
ATOM 781 O O . SER A 1 107 ? -0.471 7.290 -11.029 1.00 88.88 107 SER A O 1
ATOM 783 N N . ALA A 1 108 ? 0.305 7.921 -13.049 1.00 86.00 108 ALA A N 1
ATOM 784 C CA . ALA A 1 108 ? 1.733 7.841 -12.716 1.00 86.00 108 ALA A CA 1
ATOM 785 C C . ALA A 1 108 ? 2.186 8.968 -11.765 1.00 86.00 108 ALA A C 1
ATOM 787 O O . ALA A 1 108 ? 3.175 8.832 -11.047 1.00 86.00 108 ALA A O 1
ATOM 788 N N . THR A 1 109 ? 1.446 10.080 -11.720 1.00 90.31 109 THR A N 1
ATOM 789 C CA . THR A 1 109 ? 1.689 11.159 -10.757 1.00 90.31 109 THR A CA 1
ATOM 790 C C . THR A 1 109 ? 0.891 10.892 -9.482 1.00 90.31 109 THR A C 1
ATOM 792 O O . THR A 1 109 ? -0.287 11.242 -9.382 1.00 90.31 109 THR A O 1
ATOM 795 N N . LEU A 1 110 ? 1.537 10.264 -8.497 1.00 90.25 110 LEU A N 1
ATOM 796 C CA . LEU A 1 110 ? 0.915 9.904 -7.221 1.00 90.25 110 LEU A CA 1
ATOM 797 C C . LEU A 1 110 ? 0.679 11.151 -6.350 1.00 90.25 110 LEU A C 1
ATOM 799 O O . LEU A 1 110 ? 1.619 11.761 -5.841 1.00 90.25 110 LEU A O 1
ATOM 803 N N . ALA A 1 111 ? -0.590 11.525 -6.170 1.00 91.44 111 ALA A N 1
ATOM 804 C CA . ALA A 1 111 ? -1.017 12.706 -5.419 1.00 91.44 111 ALA A CA 1
ATOM 805 C C . ALA A 1 111 ? -2.379 12.502 -4.724 1.00 91.44 111 ALA A C 1
ATOM 807 O O . ALA A 1 111 ? 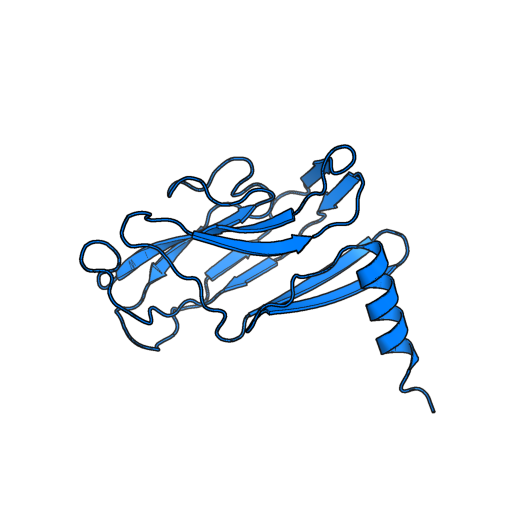-3.086 11.520 -4.963 1.00 91.44 111 ALA A O 1
ATOM 808 N N . GLY A 1 112 ? -2.760 13.442 -3.853 1.00 92.75 112 GLY A N 1
ATOM 809 C CA . GLY A 1 112 ? -4.050 13.418 -3.158 1.00 92.75 112 GLY A CA 1
ATOM 810 C C . GLY A 1 112 ? -4.239 12.142 -2.335 1.00 92.75 112 GLY A C 1
ATOM 811 O O . GLY A 1 112 ? -3.367 11.760 -1.558 1.00 92.75 112 GLY A O 1
ATOM 812 N N . THR A 1 113 ? -5.361 11.447 -2.527 1.00 93.25 113 THR A N 1
ATOM 813 C CA . THR A 1 113 ? -5.676 10.190 -1.822 1.00 93.25 113 THR A CA 1
ATOM 814 C C . THR A 1 113 ? -4.780 9.012 -2.216 1.00 93.25 113 THR A C 1
ATOM 816 O O . THR A 1 113 ? -4.752 8.018 -1.495 1.00 93.25 113 THR A O 1
ATOM 819 N N . MET A 1 114 ? -4.000 9.116 -3.300 1.00 93.81 114 MET A N 1
ATOM 820 C CA . MET A 1 114 ? -3.003 8.103 -3.676 1.00 93.81 114 MET A CA 1
ATOM 821 C C . MET A 1 114 ? -1.718 8.200 -2.834 1.00 93.81 114 MET A C 1
ATOM 823 O O . MET A 1 114 ? -0.952 7.238 -2.786 1.00 93.81 114 MET A O 1
ATOM 827 N N . ALA A 1 115 ? -1.474 9.332 -2.165 1.00 92.88 115 ALA A N 1
ATOM 828 C CA . ALA A 1 115 ? -0.244 9.609 -1.413 1.00 92.88 115 ALA A CA 1
ATOM 829 C C . ALA A 1 115 ? -0.502 10.338 -0.078 1.00 92.88 115 ALA A C 1
ATOM 831 O O . ALA A 1 115 ? 0.364 11.041 0.438 1.00 92.88 115 ALA A O 1
ATOM 832 N N . ASN A 1 116 ? -1.713 10.214 0.473 1.00 91.75 116 ASN A N 1
ATOM 833 C CA . ASN A 1 116 ? -2.109 10.916 1.695 1.00 91.75 116 ASN A CA 1
ATOM 834 C C . ASN A 1 116 ? -1.521 10.291 2.969 1.00 91.75 116 ASN A C 1
ATOM 836 O O . ASN A 1 116 ? -1.338 11.007 3.949 1.00 91.75 116 ASN A O 1
ATOM 840 N N . VAL A 1 117 ? -1.218 8.988 2.973 1.00 90.06 117 VAL A N 1
ATOM 841 C CA . VAL A 1 117 ? -0.622 8.303 4.133 1.00 90.06 117 VAL A CA 1
ATOM 842 C C . VAL A 1 117 ? 0.895 8.445 4.129 1.00 90.06 117 VAL A C 1
ATOM 844 O O . VAL A 1 117 ? 1.492 8.711 5.165 1.00 90.06 117 VAL A O 1
ATOM 847 N N . LEU A 1 118 ? 1.527 8.276 2.974 1.00 91.00 118 LEU A N 1
ATOM 848 C CA . LEU A 1 118 ? 2.956 8.494 2.793 1.00 91.00 118 LEU A CA 1
ATOM 849 C C . LEU A 1 118 ? 3.155 9.250 1.490 1.00 91.00 118 LEU A C 1
ATOM 851 O O . LEU A 1 118 ? 2.673 8.810 0.443 1.00 91.00 118 LEU A O 1
ATOM 855 N N . ALA A 1 119 ? 3.858 10.377 1.581 1.00 88.94 119 ALA A N 1
ATOM 856 C CA . ALA A 1 119 ? 4.118 11.235 0.441 1.00 88.94 119 ALA A CA 1
ATOM 857 C C . ALA A 1 119 ? 4.905 10.490 -0.641 1.00 88.94 119 ALA A C 1
ATOM 859 O O . ALA A 1 119 ? 5.763 9.653 -0.359 1.00 88.94 119 ALA A O 1
ATOM 860 N N . SER A 1 120 ? 4.607 10.831 -1.888 1.00 89.19 120 SER A N 1
ATOM 861 C CA . SER A 1 120 ? 5.250 10.246 -3.056 1.00 89.19 120 SER A CA 1
ATOM 862 C C . SER A 1 120 ? 6.775 10.339 -2.970 1.00 89.19 120 SER A C 1
ATOM 864 O O . SER A 1 120 ? 7.332 11.420 -2.775 1.00 89.19 120 SER A O 1
ATOM 866 N N . THR A 1 121 ? 7.441 9.192 -3.083 1.00 89.44 121 THR A N 1
ATOM 867 C CA . THR A 1 121 ? 8.893 9.047 -2.978 1.00 89.44 121 THR A CA 1
ATOM 868 C C . THR A 1 121 ? 9.420 8.378 -4.238 1.00 89.44 121 THR A C 1
ATOM 870 O O . THR A 1 121 ? 8.938 7.320 -4.634 1.00 89.44 121 THR A O 1
ATOM 873 N N . ALA A 1 122 ? 10.426 8.978 -4.869 1.00 87.19 122 ALA A N 1
ATOM 874 C CA . ALA A 1 122 ? 11.038 8.436 -6.075 1.00 87.19 122 ALA A CA 1
ATOM 875 C C . ALA A 1 122 ? 12.317 7.648 -5.768 1.00 87.19 122 ALA A C 1
ATOM 877 O O . ALA A 1 122 ? 13.041 7.922 -4.806 1.00 87.19 122 ALA A O 1
ATOM 878 N N . ARG A 1 123 ? 12.617 6.682 -6.630 1.00 84.94 123 ARG A N 1
ATOM 879 C CA . ARG A 1 123 ? 13.886 5.963 -6.684 1.00 84.94 123 ARG A CA 1
ATOM 880 C C . ARG A 1 123 ? 14.213 5.579 -8.129 1.00 84.94 123 ARG A C 1
ATOM 882 O O . ARG A 1 123 ? 13.346 5.144 -8.866 1.00 84.94 123 ARG A O 1
ATOM 889 N N . THR A 1 124 ? 15.495 5.575 -8.466 1.00 82.75 124 THR A N 1
ATOM 890 C CA . THR A 1 124 ? 16.051 4.844 -9.611 1.00 82.75 124 THR A CA 1
ATOM 891 C C . THR A 1 124 ? 16.104 3.328 -9.377 1.00 82.75 124 THR A C 1
ATOM 893 O O . THR A 1 124 ? 16.686 2.860 -8.394 1.00 82.75 124 THR A O 1
ATOM 896 N N . LEU A 1 125 ? 15.488 2.562 -10.273 1.00 76.56 125 LEU A N 1
ATOM 897 C CA . LEU A 1 125 ? 15.576 1.105 -10.306 1.00 76.56 125 LEU A CA 1
ATOM 898 C C . LEU A 1 125 ? 16.924 0.655 -10.871 1.00 76.56 125 LEU A C 1
ATOM 900 O O . LEU A 1 125 ? 17.469 1.294 -11.770 1.00 76.56 125 LEU A O 1
ATOM 904 N N . ASP A 1 126 ? 17.424 -0.472 -10.370 1.00 72.62 126 ASP A N 1
ATOM 905 C CA . ASP A 1 126 ? 18.504 -1.179 -11.051 1.00 72.62 126 ASP A CA 1
ATOM 906 C C . ASP A 1 126 ? 17.956 -1.809 -12.338 1.00 72.62 126 ASP A C 1
ATOM 908 O O . ASP A 1 126 ? 16.756 -2.093 -12.442 1.00 72.62 126 ASP A O 1
ATOM 912 N N . GLY A 1 127 ? 18.833 -1.992 -13.327 1.00 67.56 127 GLY A N 1
ATOM 913 C CA . GLY A 1 127 ? 18.490 -2.643 -14.587 1.00 67.56 127 GLY A CA 1
ATOM 914 C C . GLY A 1 127 ? 17.864 -4.023 -14.396 1.00 67.56 127 GLY A C 1
ATOM 915 O O . GLY A 1 127 ? 17.965 -4.628 -13.325 1.00 67.56 127 GLY A O 1
ATOM 916 N N . ALA A 1 128 ? 17.186 -4.519 -15.431 1.00 68.19 128 ALA A N 1
ATOM 917 C CA . ALA A 1 128 ? 16.438 -5.767 -15.316 1.00 68.19 128 ALA A CA 1
ATOM 918 C C . ALA A 1 128 ? 17.335 -6.928 -14.864 1.00 68.19 128 ALA A C 1
ATOM 920 O O . ALA A 1 128 ? 18.343 -7.265 -15.485 1.00 68.19 128 ALA A O 1
ATOM 921 N N . GLY A 1 129 ? 16.938 -7.541 -13.755 1.00 67.94 129 GLY A N 1
ATOM 922 C CA . GLY A 1 129 ? 17.729 -8.512 -13.024 1.00 67.94 129 GLY A CA 1
ATOM 923 C C . GLY A 1 129 ? 17.145 -8.682 -11.629 1.00 67.94 129 GLY A C 1
ATOM 924 O O . GLY A 1 129 ? 16.576 -7.759 -11.054 1.00 67.94 129 GLY A O 1
ATOM 925 N N . ALA A 1 130 ? 17.286 -9.869 -11.042 1.00 65.00 130 ALA A N 1
ATOM 926 C CA . ALA A 1 130 ? 16.758 -10.157 -9.704 1.00 65.00 130 ALA A CA 1
ATOM 927 C C . ALA A 1 130 ? 17.462 -9.374 -8.567 1.00 65.00 130 ALA A C 1
ATOM 929 O O . ALA A 1 130 ? 17.240 -9.665 -7.390 1.00 65.00 130 ALA A O 1
ATOM 930 N N . ALA A 1 131 ? 18.325 -8.409 -8.899 1.00 77.75 131 ALA A N 1
ATOM 931 C CA . ALA A 1 131 ? 19.003 -7.554 -7.942 1.00 77.75 131 ALA A CA 1
ATOM 932 C C . ALA A 1 131 ? 18.009 -6.581 -7.297 1.00 77.75 131 ALA A C 1
ATOM 934 O O . ALA A 1 131 ? 17.176 -5.959 -7.956 1.00 77.75 131 ALA A O 1
ATOM 935 N N . LEU A 1 132 ? 18.100 -6.468 -5.974 1.00 80.81 132 LEU A N 1
ATOM 936 C CA . LEU A 1 132 ? 17.348 -5.477 -5.225 1.00 80.81 132 LEU A CA 1
ATOM 937 C C . LEU A 1 132 ? 18.043 -4.127 -5.349 1.00 80.81 132 LEU A C 1
ATOM 939 O O . LEU A 1 132 ? 19.222 -4.012 -5.017 1.00 80.81 132 LEU A O 1
ATOM 943 N N . SER A 1 133 ? 17.256 -3.107 -5.670 1.00 83.56 133 SER A N 1
ATOM 944 C CA . SER A 1 133 ? 17.648 -1.715 -5.474 1.00 83.56 133 SER A CA 1
ATOM 945 C C . SER A 1 133 ? 18.135 -1.449 -4.049 1.00 83.56 133 SER A C 1
ATOM 947 O O . SER A 1 133 ? 17.854 -2.195 -3.097 1.00 83.56 133 SER A O 1
ATOM 949 N N . THR A 1 134 ? 18.827 -0.319 -3.874 1.00 84.62 134 THR A N 1
ATOM 950 C CA . THR A 1 134 ? 19.137 0.249 -2.550 1.00 84.62 134 THR A CA 1
ATOM 951 C C . THR A 1 134 ? 17.861 0.353 -1.688 1.00 84.62 134 THR A C 1
ATOM 953 O O . THR A 1 134 ? 16.766 0.103 -2.166 1.00 84.62 134 THR A O 1
ATOM 956 N N . ALA A 1 135 ? 17.899 0.674 -0.394 1.00 87.25 135 ALA A N 1
ATOM 957 C CA . ALA A 1 135 ? 16.655 0.811 0.393 1.00 87.25 135 ALA A CA 1
ATOM 958 C C . ALA A 1 135 ? 16.066 2.224 0.276 1.00 87.25 135 ALA A C 1
ATOM 960 O O . ALA A 1 135 ? 16.816 3.192 0.352 1.00 87.25 135 ALA A O 1
ATOM 961 N N . SER A 1 136 ? 14.761 2.356 0.019 1.00 88.88 136 SER A N 1
ATOM 962 C CA . SER A 1 136 ? 14.067 3.650 -0.082 1.00 88.88 136 SER A CA 1
ATOM 963 C C . SER A 1 136 ? 13.312 3.810 1.212 1.00 88.88 136 SER A C 1
ATOM 965 O O . SER A 1 136 ? 12.546 2.922 1.593 1.00 88.88 136 SER A O 1
ATOM 967 N N . THR A 1 137 ? 13.596 4.894 1.914 1.00 88.88 137 THR A N 1
ATOM 968 C CA . THR A 1 137 ? 13.029 5.193 3.221 1.00 88.88 137 THR A CA 1
ATOM 969 C C . THR A 1 137 ? 12.180 6.438 3.112 1.00 88.88 137 THR A C 1
ATOM 971 O O . THR A 1 137 ? 12.621 7.426 2.530 1.00 88.88 137 THR A O 1
ATOM 974 N N . ALA A 1 138 ? 10.992 6.388 3.692 1.00 87.12 138 ALA A N 1
ATOM 975 C CA . ALA A 1 138 ? 10.108 7.532 3.768 1.00 87.12 138 ALA A CA 1
ATOM 976 C C . ALA A 1 138 ? 9.341 7.504 5.087 1.00 87.12 138 ALA A C 1
ATOM 978 O O . ALA A 1 138 ? 8.986 6.438 5.602 1.00 87.12 138 ALA A O 1
ATOM 979 N N . ASP A 1 139 ? 9.090 8.692 5.620 1.00 84.25 139 ASP A N 1
ATOM 980 C CA . ASP A 1 139 ? 8.359 8.873 6.863 1.00 84.25 139 ASP A CA 1
ATOM 981 C C . ASP A 1 139 ? 6.909 9.255 6.573 1.00 84.25 139 ASP A C 1
ATOM 983 O O . ASP A 1 139 ? 6.597 10.007 5.645 1.00 84.25 139 ASP A O 1
ATOM 987 N N . VAL A 1 140 ? 6.000 8.758 7.408 1.00 79.75 140 VAL A N 1
ATOM 988 C CA . VAL A 1 140 ? 4.608 9.216 7.449 1.00 79.75 140 VAL A CA 1
ATOM 989 C C . VAL A 1 140 ? 4.615 10.569 8.160 1.00 79.75 140 VAL A C 1
ATOM 991 O O . VAL A 1 140 ? 4.473 10.653 9.379 1.00 79.75 140 VAL A O 1
ATOM 994 N N . ALA A 1 141 ? 4.884 11.626 7.393 1.00 58.97 141 ALA A N 1
ATOM 995 C CA . ALA A 1 141 ? 5.286 12.929 7.925 1.00 58.97 141 ALA A CA 1
ATOM 996 C C . ALA A 1 141 ? 4.139 13.783 8.508 1.00 58.97 141 ALA A C 1
ATOM 998 O O . ALA A 1 141 ? 4.391 14.857 9.046 1.00 58.97 141 ALA A O 1
ATOM 999 N N . ALA A 1 142 ? 2.886 13.323 8.465 1.00 70.88 142 ALA A N 1
ATOM 1000 C CA . ALA A 1 142 ? 1.769 14.022 9.093 1.00 70.88 142 ALA A CA 1
ATOM 1001 C C . ALA A 1 142 ? 0.771 13.039 9.699 1.00 70.88 142 ALA A C 1
ATOM 1003 O O . ALA A 1 142 ? 0.439 12.008 9.114 1.00 70.88 142 ALA A O 1
ATOM 1004 N N . ALA A 1 143 ? 0.245 13.385 10.872 1.00 80.44 143 ALA A N 1
ATOM 1005 C CA . ALA A 1 143 ? -0.874 12.649 11.417 1.00 80.44 143 ALA A CA 1
ATOM 1006 C C . ALA A 1 143 ? -2.120 12.955 10.568 1.00 80.44 143 ALA A C 1
ATOM 1008 O O . ALA A 1 143 ? -2.551 14.110 10.480 1.00 80.44 143 ALA A O 1
ATOM 1009 N N . LEU A 1 144 ? -2.736 11.922 9.994 1.00 88.31 144 LEU A N 1
ATOM 1010 C CA . LEU A 1 144 ? -3.890 12.019 9.096 1.00 88.31 144 LEU A CA 1
ATOM 1011 C C . LEU A 1 144 ? -5.140 11.420 9.739 1.00 88.31 144 LEU A C 1
ATOM 1013 O O . LEU A 1 144 ? -5.058 10.440 10.477 1.00 88.31 144 LEU A O 1
ATOM 1017 N N . THR A 1 145 ? -6.300 12.012 9.469 1.00 90.25 145 THR A N 1
ATOM 1018 C CA . THR A 1 145 ? -7.595 11.415 9.808 1.00 90.25 145 THR A CA 1
ATOM 1019 C C . THR A 1 145 ? -8.298 11.007 8.523 1.00 90.25 145 THR A C 1
ATOM 1021 O O . THR A 1 145 ? -8.487 11.837 7.639 1.00 90.25 145 THR A O 1
ATOM 1024 N N . LEU A 1 146 ? -8.673 9.736 8.431 1.00 90.56 146 LEU A N 1
ATOM 1025 C CA . LEU A 1 146 ? -9.453 9.174 7.336 1.00 90.56 146 LEU A CA 1
ATOM 1026 C C . LEU A 1 146 ? -10.868 8.916 7.848 1.00 90.56 146 LEU A C 1
ATOM 1028 O O . LEU A 1 146 ? -11.047 8.378 8.945 1.00 90.56 146 LEU A O 1
ATOM 1032 N N . ASP A 1 147 ? -11.865 9.328 7.073 1.00 89.88 147 ASP A N 1
ATOM 1033 C CA . ASP A 1 147 ? -13.261 9.060 7.392 1.00 89.88 147 ASP A CA 1
ATOM 1034 C C . ASP A 1 147 ? -13.718 7.793 6.671 1.00 89.88 147 ASP A C 1
ATOM 1036 O O . ASP A 1 147 ? -13.946 7.803 5.464 1.00 89.88 147 ASP A O 1
ATOM 1040 N N . GLY A 1 148 ? -13.807 6.699 7.425 1.00 86.25 148 GLY A N 1
ATOM 1041 C CA . GLY A 1 148 ? -14.323 5.418 6.965 1.00 86.25 148 GLY A CA 1
ATOM 1042 C C . GLY A 1 148 ? -15.729 5.111 7.466 1.00 86.25 148 GLY A C 1
ATOM 1043 O O . GLY A 1 148 ? -16.068 3.940 7.603 1.00 86.25 148 GLY A O 1
ATOM 1044 N N . THR A 1 149 ? -16.521 6.125 7.838 1.00 87.50 149 THR A N 1
ATOM 1045 C CA . THR A 1 149 ? -17.875 5.914 8.390 1.00 87.50 149 THR A CA 1
ATOM 1046 C C . THR A 1 149 ? -18.924 5.591 7.325 1.00 87.50 149 THR A C 1
ATOM 1048 O O . THR A 1 149 ? -19.858 4.849 7.610 1.00 87.50 149 THR A O 1
ATOM 1051 N N . ALA A 1 150 ? -18.771 6.123 6.108 1.00 84.31 150 ALA A N 1
ATOM 1052 C CA . ALA A 1 150 ? -19.669 5.851 4.982 1.00 84.31 150 ALA A CA 1
ATOM 1053 C C . ALA A 1 150 ? -19.151 4.726 4.071 1.00 84.31 150 ALA A C 1
ATOM 1055 O O . ALA A 1 150 ? -19.924 3.888 3.613 1.00 84.31 150 ALA A O 1
ATOM 1056 N N . THR A 1 151 ? -17.837 4.694 3.841 1.00 84.69 151 THR A N 1
ATOM 1057 C CA . THR A 1 151 ? -17.163 3.689 3.015 1.00 84.69 151 THR A CA 1
ATOM 1058 C C . THR A 1 151 ? -15.900 3.247 3.726 1.00 84.69 151 THR A C 1
ATOM 1060 O O . THR A 1 151 ? -15.140 4.094 4.190 1.00 84.69 151 THR A O 1
ATOM 1063 N N . ARG A 1 152 ? -15.645 1.937 3.776 1.00 87.06 152 ARG A N 1
ATOM 1064 C CA . ARG A 1 152 ? -14.398 1.405 4.337 1.00 87.06 152 ARG A CA 1
ATOM 1065 C C . ARG A 1 152 ? -13.192 2.046 3.682 1.00 87.06 152 ARG A C 1
ATOM 1067 O O . ARG A 1 152 ? -13.133 2.201 2.463 1.00 87.06 152 ARG A O 1
ATOM 1074 N N . VAL A 1 153 ? -12.231 2.403 4.520 1.00 92.69 153 VAL A N 1
ATOM 1075 C CA . VAL A 1 153 ? -10.954 2.935 4.073 1.00 92.69 153 VAL A CA 1
ATOM 1076 C C . VAL A 1 153 ? -10.014 1.767 3.856 1.00 92.69 153 VAL A C 1
ATOM 1078 O O . VAL A 1 153 ? -9.827 0.920 4.729 1.00 92.69 153 VAL A O 1
ATOM 1081 N N . ASP A 1 154 ? -9.371 1.781 2.704 1.00 94.94 154 ASP A N 1
ATOM 1082 C CA . ASP A 1 154 ? -8.327 0.839 2.354 1.00 94.94 154 ASP A CA 1
ATOM 1083 C C . ASP A 1 154 ? -6.965 1.516 2.447 1.00 94.94 154 ASP A C 1
ATOM 1085 O O . ASP A 1 154 ? -6.854 2.738 2.394 1.00 94.94 154 ASP A O 1
ATOM 1089 N N . LEU A 1 155 ? -5.912 0.717 2.547 1.00 93.94 155 LEU A N 1
ATOM 1090 C CA . LEU A 1 155 ? -4.534 1.148 2.374 1.00 93.94 155 LEU A CA 1
ATOM 1091 C C . LEU A 1 155 ? -3.965 0.491 1.122 1.00 93.94 155 LEU A C 1
ATOM 1093 O O . LEU A 1 155 ? -3.959 -0.738 1.017 1.00 93.94 155 LEU A O 1
ATOM 1097 N N . TYR A 1 156 ? -3.424 1.298 0.218 1.00 95.31 156 TYR A N 1
ATOM 1098 C CA . TYR A 1 156 ? -2.765 0.853 -1.003 1.00 95.31 156 TYR A CA 1
ATOM 1099 C C . TYR A 1 156 ? -1.281 1.223 -0.989 1.00 95.31 156 TYR A C 1
ATOM 1101 O O . TYR A 1 156 ? -0.909 2.323 -0.579 1.00 95.31 156 TYR A O 1
ATOM 1109 N N . LEU A 1 157 ? -0.448 0.302 -1.473 1.00 94.25 157 LEU A N 1
ATOM 1110 C CA . LEU A 1 157 ? 0.864 0.604 -2.033 1.00 94.25 157 LEU A CA 1
ATOM 1111 C C . LEU A 1 157 ? 0.654 1.015 -3.485 1.00 94.25 157 LEU A C 1
ATOM 1113 O O . LEU A 1 157 ? 0.184 0.198 -4.278 1.00 94.25 157 LEU A O 1
ATOM 1117 N N . ASN A 1 158 ? 1.001 2.251 -3.810 1.00 94.19 158 ASN A N 1
ATOM 1118 C CA . ASN A 1 158 ? 0.879 2.810 -5.149 1.00 94.19 158 ASN A CA 1
ATOM 1119 C C . ASN A 1 158 ? 2.271 2.997 -5.748 1.00 94.19 158 ASN A C 1
ATOM 1121 O O . ASN A 1 158 ? 3.195 3.376 -5.023 1.00 94.19 158 ASN A O 1
ATOM 1125 N N . LEU A 1 159 ? 2.398 2.676 -7.033 1.00 90.25 159 LEU A N 1
ATOM 1126 C CA . LEU A 1 159 ? 3.638 2.594 -7.804 1.00 90.25 159 LEU A CA 1
ATOM 1127 C C . LEU A 1 159 ? 3.427 3.182 -9.201 1.00 90.25 159 LEU A C 1
ATOM 1129 O O . LEU A 1 159 ? 2.284 3.055 -9.697 1.00 90.25 159 LEU A O 1
#

Secondary structure (DSSP, 8-state):
--SSHHHHHHHHHHHHHEE----TTEEEEEEEETTEEEEEEEESS------TT-S--EEEEEEEPSEEEEE---EEEE---B-S-BTTTB-TTPEEEEEEESS---SSS--GGGSSSEEEEEEEPPSSBSPPPPPEEEE--S-EEEEESSS--EEEEE-

Foldseek 3Di:
DPPPVVVVQQVVQCVQFWDFDDFPQWDWTWHDDDLDIDIDIGGDPGDWDDDLVAPKTKDWGTWTDAFKHKDPKDKDKDKDAAQDDRPPAQAAFGKDKKAKFQDEDPHSPQDDRSHLQWHIDIDGYGGHDRDIDDMTMTMSPDIDIDHRNVHITIIMIMD

Sequence (159 aa):
MTRGLPRTLSRAAAREAGLAPPKLGLKAVTTGQGGAFRSVFSFNAMQVPVADAQAYASQKLFDFLDGKIRIKGGTARLQFAVLTTRAATINDNAALTWSLGSAAASSATLAGTMANVLASTARTLDGAGAALSTASTADVAAALTLDGTATRVDLYLNL